Protein AF-A0A495J928-F1 (afdb_monomer)

Nearest PDB structures (foldseek):
  7pib-assembly1_N  TM=4.728E-01  e=6.247E+00  Mycoplasmoides pneumoniae M129
  2ozn-assembly1_B  TM=4.109E-01  e=9.156E+00  Clostridium perfringens
  3a1g-assembly2_C  TM=3.984E-01  e=8.591E+00  Influenza A virus (A/Puerto Rico/8/1934(H1N1))
  1u9e-assembly3_B  TM=2.621E-01  e=8.591E+00  Homo sapiens

Foldseek 3Di:
DALVVLLVCLVPDDDDQWADLDDVDQIDRLNVLLVVLNVVCVVPVPPPPSVVVSVSSVVCVVPPPPDDRDDPD

Solvent-accessible surface area (backbone atoms only — not comparable to full-atom values): 4464 Å² total; per-residue (Å²): 134,55,72,66,57,51,50,56,47,64,75,72,51,89,67,57,66,64,45,44,67,49,93,88,52,90,60,39,53,37,57,63,54,50,48,53,31,46,54,47,32,73,76,36,78,83,42,62,65,35,54,51,51,53,54,43,47,50,50,20,69,81,50,60,65,82,67,78,76,80,79,85,123

pLDDT: mean 79.72, std 11.0, range [44.59, 90.44]

Structure (mmCIF, N/CA/C/O backbone):
data_AF-A0A495J928-F1
#
_entry.id   AF-A0A495J928-F1
#
loop_
_atom_site.group_PDB
_atom_site.id
_atom_site.type_symbol
_atom_site.label_atom_id
_atom_site.label_alt_id
_atom_site.label_comp_id
_atom_site.label_asym_id
_atom_site.label_entity_id
_atom_site.label_seq_id
_atom_site.pdbx_PDB_ins_code
_atom_site.Cartn_x
_atom_site.Cartn_y
_atom_site.Cartn_z
_atom_site.occupancy
_atom_site.B_iso_or_equiv
_atom_site.auth_seq_id
_atom_site.auth_comp_id
_atom_site.auth_asym_id
_atom_site.auth_atom_id
_atom_site.pdbx_PDB_model_num
ATOM 1 N N . MET A 1 1 ? -14.697 -1.517 -1.054 1.00 63.84 1 MET A N 1
ATOM 2 C CA . MET A 1 1 ? -13.579 -1.839 -0.158 1.00 63.84 1 MET A CA 1
ATOM 3 C C . MET A 1 1 ? -13.478 -0.744 0.887 1.00 63.84 1 MET A C 1
ATOM 5 O O . MET A 1 1 ? -13.333 0.425 0.517 1.00 63.84 1 MET A O 1
ATOM 9 N N . THR A 1 2 ? -13.677 -1.096 2.151 1.00 82.44 2 THR A N 1
ATOM 10 C CA . THR A 1 2 ? -13.538 -0.177 3.289 1.00 82.44 2 THR A CA 1
ATOM 11 C C . THR A 1 2 ? -12.061 0.024 3.637 1.00 82.44 2 THR A C 1
ATOM 13 O O . THR A 1 2 ? -11.193 -0.711 3.161 1.00 82.44 2 THR A O 1
ATOM 16 N N . ASP A 1 3 ? -11.758 1.038 4.445 1.00 79.69 3 ASP A N 1
ATOM 17 C CA . ASP A 1 3 ? -10.376 1.335 4.839 1.00 79.69 3 ASP A CA 1
ATOM 18 C C . ASP A 1 3 ? -9.795 0.224 5.726 1.00 79.69 3 ASP A C 1
ATOM 20 O O . ASP A 1 3 ? -8.640 -0.167 5.568 1.00 79.69 3 ASP A O 1
ATOM 24 N N . THR A 1 4 ? -10.629 -0.388 6.568 1.00 81.19 4 THR A N 1
ATOM 25 C CA . THR A 1 4 ? -10.270 -1.560 7.378 1.00 81.19 4 THR A CA 1
ATOM 26 C C . THR A 1 4 ? -9.937 -2.787 6.530 1.00 81.19 4 THR A C 1
ATOM 28 O O . THR A 1 4 ? -8.953 -3.468 6.808 1.00 81.19 4 THR A O 1
ATOM 31 N N . GLU A 1 5 ? -10.688 -3.047 5.458 1.00 83.94 5 GLU A N 1
ATOM 32 C CA . GLU A 1 5 ? -10.382 -4.132 4.514 1.00 83.94 5 GLU A CA 1
ATOM 33 C C . GLU A 1 5 ? -9.062 -3.895 3.766 1.00 83.94 5 GLU A C 1
ATOM 35 O O . GLU A 1 5 ? -8.354 -4.849 3.446 1.00 83.94 5 GLU A O 1
ATOM 40 N N . LEU A 1 6 ? -8.722 -2.634 3.466 1.00 82.81 6 LEU A N 1
ATOM 41 C CA . LEU A 1 6 ? -7.456 -2.271 2.815 1.00 82.81 6 LEU A CA 1
ATOM 42 C C . LEU A 1 6 ? -6.276 -2.534 3.733 1.00 82.81 6 LEU A C 1
ATOM 44 O O . LEU A 1 6 ? -5.323 -3.189 3.317 1.00 82.81 6 LEU A O 1
ATOM 48 N N . ILE A 1 7 ? -6.364 -2.073 4.976 1.00 83.50 7 ILE A N 1
ATOM 49 C CA . ILE A 1 7 ? -5.313 -2.283 5.970 1.00 83.50 7 ILE A CA 1
ATOM 50 C C . ILE A 1 7 ? -5.107 -3.785 6.202 1.00 83.50 7 ILE A C 1
ATOM 52 O O . ILE A 1 7 ? -3.985 -4.266 6.067 1.00 83.50 7 ILE A O 1
ATOM 56 N N . ALA A 1 8 ? -6.184 -4.545 6.426 1.00 86.50 8 ALA A N 1
ATOM 57 C CA . ALA A 1 8 ? -6.099 -5.990 6.634 1.00 86.50 8 ALA A CA 1
ATOM 58 C C . ALA A 1 8 ? -5.525 -6.738 5.417 1.00 86.50 8 ALA A C 1
ATOM 60 O O . ALA A 1 8 ? -4.776 -7.702 5.581 1.00 86.50 8 ALA A O 1
ATOM 61 N N . TYR A 1 9 ? -5.839 -6.296 4.194 1.00 87.06 9 TYR A N 1
ATOM 62 C CA . TYR A 1 9 ? -5.252 -6.861 2.978 1.00 87.06 9 TYR A CA 1
ATOM 63 C C . TYR A 1 9 ? -3.735 -6.666 2.954 1.00 87.06 9 TYR A C 1
ATOM 65 O O . TYR A 1 9 ? -3.002 -7.629 2.764 1.00 87.06 9 TYR A O 1
ATOM 73 N N . PHE A 1 10 ? -3.251 -5.442 3.177 1.00 84.56 10 PHE A N 1
ATOM 74 C CA . PHE A 1 10 ? -1.820 -5.144 3.107 1.00 84.56 10 PHE A CA 1
ATOM 75 C C . PHE A 1 10 ? -1.008 -5.683 4.293 1.00 84.56 10 PHE A C 1
ATOM 77 O O . PHE A 1 10 ? 0.186 -5.912 4.131 1.00 84.56 10 PHE A O 1
ATOM 84 N N . GLU A 1 11 ? -1.629 -5.917 5.452 1.00 82.19 11 GLU A N 1
ATOM 85 C CA . GLU A 1 11 ? -0.970 -6.555 6.602 1.00 82.19 11 GLU A CA 1
ATOM 86 C C . GLU A 1 11 ? -0.744 -8.063 6.396 1.00 82.19 11 GLU A C 1
ATOM 88 O O . GLU A 1 11 ? 0.227 -8.606 6.917 1.00 82.19 11 GLU A O 1
ATOM 93 N N . ASN A 1 12 ? -1.597 -8.734 5.612 1.00 83.25 12 ASN A N 1
ATOM 94 C CA . ASN A 1 12 ? -1.495 -10.177 5.353 1.00 83.25 12 ASN A CA 1
ATOM 95 C C . ASN A 1 12 ? -0.923 -10.520 3.964 1.00 83.25 12 ASN A C 1
ATOM 97 O O . ASN A 1 12 ? -0.517 -11.659 3.729 1.00 83.25 12 ASN A O 1
ATOM 101 N N . ALA A 1 13 ? -0.912 -9.573 3.024 1.00 81.44 13 ALA A N 1
ATOM 102 C CA . ALA A 1 13 ? -0.448 -9.812 1.663 1.00 81.44 13 ALA A CA 1
ATOM 103 C C . ALA A 1 13 ? 1.082 -9.838 1.569 1.00 81.44 13 ALA A C 1
ATOM 105 O O . ALA A 1 13 ? 1.783 -8.970 2.087 1.00 81.44 13 ALA A O 1
ATOM 106 N N . THR A 1 14 ? 1.606 -10.797 0.807 1.00 79.69 14 THR A N 1
ATOM 107 C CA . THR A 1 14 ? 3.015 -10.811 0.406 1.00 79.69 14 THR A CA 1
ATOM 108 C C . THR A 1 14 ? 3.204 -9.824 -0.743 1.00 79.69 14 THR A C 1
ATOM 110 O O . THR A 1 14 ? 2.736 -10.049 -1.859 1.00 79.69 14 THR A O 1
ATOM 113 N N . LEU A 1 15 ? 3.850 -8.693 -0.460 1.00 83.62 15 LEU A N 1
ATOM 114 C CA . LEU A 1 15 ? 4.091 -7.644 -1.448 1.00 83.62 15 LEU A CA 1
ATOM 115 C C . LEU A 1 15 ? 5.435 -7.875 -2.159 1.00 83.62 15 LEU A C 1
ATOM 117 O O . LEU A 1 15 ? 6.427 -8.144 -1.482 1.00 83.62 15 LEU A O 1
ATOM 121 N N . PRO A 1 16 ? 5.507 -7.740 -3.497 1.00 83.38 16 PRO A N 1
ATOM 122 C CA . PRO A 1 16 ? 6.780 -7.727 -4.208 1.00 83.38 16 PRO A CA 1
ATOM 123 C C . PRO A 1 16 ? 7.618 -6.525 -3.762 1.00 83.38 16 PRO A C 1
ATOM 125 O O . PRO A 1 16 ? 7.067 -5.465 -3.460 1.00 83.38 16 PRO A O 1
ATOM 128 N N . GLU A 1 17 ? 8.945 -6.667 -3.763 1.00 82.62 17 GLU A N 1
ATOM 129 C CA . GLU A 1 17 ? 9.851 -5.586 -3.351 1.00 82.62 17 GLU A CA 1
ATOM 130 C C . GLU A 1 17 ? 9.634 -4.322 -4.177 1.00 82.62 17 GLU A C 1
ATOM 132 O O . GLU A 1 17 ? 9.527 -3.233 -3.619 1.00 82.62 17 GLU A O 1
ATOM 137 N N . MET A 1 18 ? 9.496 -4.471 -5.497 1.00 83.25 18 MET A N 1
ATOM 138 C CA . MET A 1 18 ? 9.243 -3.365 -6.408 1.00 83.25 18 MET A CA 1
ATOM 139 C C . MET A 1 18 ? 8.055 -3.651 -7.315 1.00 83.25 18 MET A C 1
ATOM 141 O O . MET A 1 18 ? 7.954 -4.716 -7.923 1.00 83.25 18 MET A O 1
ATOM 145 N N . LEU A 1 19 ? 7.176 -2.660 -7.458 1.00 82.94 19 LEU A N 1
ATOM 146 C CA . LEU A 1 19 ? 6.083 -2.705 -8.422 1.00 82.94 19 LEU A CA 1
ATOM 147 C C 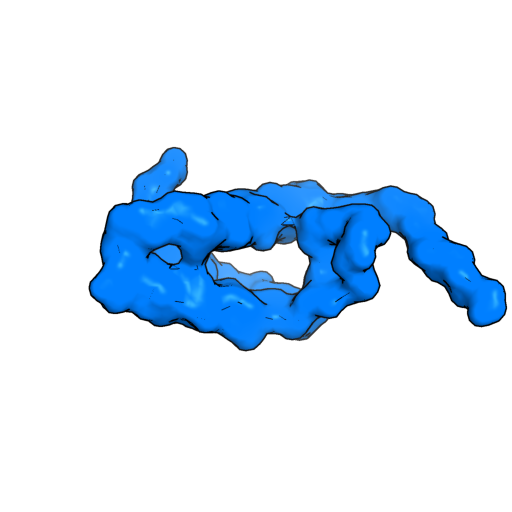. LEU A 1 19 ? 5.926 -1.352 -9.106 1.00 82.94 19 LEU A C 1
ATOM 149 O O . LEU A 1 19 ? 5.982 -0.287 -8.483 1.00 82.94 19 LEU A O 1
ATOM 153 N N . ARG A 1 20 ? 5.694 -1.395 -10.416 1.00 80.12 20 ARG A N 1
ATOM 154 C CA . ARG A 1 20 ? 5.316 -0.214 -11.182 1.00 80.12 20 ARG A CA 1
ATOM 155 C C . ARG A 1 20 ? 3.811 -0.007 -11.067 1.00 80.12 20 ARG A C 1
ATOM 157 O O . ARG A 1 20 ? 3.025 -0.771 -11.619 1.00 80.12 20 ARG A O 1
ATOM 164 N N . VAL A 1 21 ? 3.423 1.037 -10.343 1.00 76.50 21 VAL A N 1
ATOM 165 C CA . VAL A 1 21 ? 2.013 1.367 -10.093 1.00 76.50 21 VAL A CA 1
ATOM 166 C C . VAL A 1 21 ? 1.395 2.142 -11.266 1.00 76.50 21 VAL A C 1
ATOM 168 O O . VAL A 1 21 ? 0.186 2.062 -11.492 1.00 76.50 21 VAL A O 1
ATOM 171 N N . ASP A 1 22 ? 2.201 2.873 -12.047 1.00 72.69 22 ASP A N 1
ATOM 172 C CA . ASP A 1 22 ? 1.741 3.569 -13.250 1.00 72.69 22 ASP A CA 1
ATOM 173 C C . ASP A 1 22 ? 2.848 3.889 -14.266 1.00 72.69 22 ASP A C 1
ATOM 175 O O . ASP A 1 22 ? 4.033 3.657 -14.031 1.00 72.69 22 ASP A O 1
ATOM 179 N N . ARG A 1 23 ? 2.442 4.428 -15.425 1.00 70.12 23 ARG A N 1
ATOM 180 C CA . ARG A 1 23 ? 3.345 4.738 -16.541 1.00 70.12 23 ARG A CA 1
ATOM 181 C C . ARG A 1 23 ? 4.361 5.848 -16.237 1.00 70.12 23 ARG A C 1
ATOM 183 O O . ARG A 1 23 ? 5.439 5.832 -16.819 1.00 70.12 23 ARG A O 1
ATOM 190 N N . ALA A 1 24 ? 4.010 6.822 -15.403 1.00 70.25 24 ALA A N 1
ATOM 191 C CA . ALA A 1 24 ? 4.842 7.978 -15.086 1.00 70.25 24 ALA A CA 1
ATOM 192 C C . ALA A 1 24 ? 5.849 7.669 -13.972 1.00 70.25 24 ALA A C 1
ATOM 194 O O . ALA A 1 24 ? 6.905 8.297 -13.916 1.00 70.25 24 ALA A O 1
ATOM 195 N N . THR A 1 25 ? 5.571 6.682 -13.117 1.00 66.81 25 THR A N 1
ATOM 196 C CA . THR A 1 25 ? 6.537 6.233 -12.112 1.00 66.81 25 THR A CA 1
ATOM 197 C C . THR A 1 25 ? 7.463 5.134 -12.631 1.00 66.81 25 THR A C 1
ATOM 199 O O . THR A 1 25 ? 7.057 4.248 -13.384 1.00 66.81 25 THR A O 1
ATOM 202 N N . LYS A 1 26 ? 8.724 5.170 -12.184 1.00 68.69 26 LYS A N 1
ATOM 203 C CA . LYS A 1 26 ? 9.763 4.203 -12.548 1.00 68.69 26 LYS A CA 1
ATOM 204 C C . LYS A 1 26 ? 9.629 2.854 -11.828 1.00 68.69 26 LYS A C 1
ATOM 206 O O . LYS A 1 26 ? 9.785 1.847 -12.497 1.00 68.69 26 LYS A O 1
ATOM 211 N N . GLN A 1 27 ? 9.282 2.829 -10.541 1.00 74.81 27 GLN A N 1
ATOM 212 C CA . GLN A 1 27 ? 8.921 1.665 -9.703 1.00 74.81 27 GLN A CA 1
ATOM 213 C C . GLN A 1 27 ? 8.892 2.169 -8.251 1.00 74.81 27 GLN A C 1
ATOM 215 O O . GLN A 1 27 ? 9.615 3.112 -7.930 1.00 74.81 27 GLN A O 1
ATOM 220 N N . TYR A 1 28 ? 8.068 1.582 -7.385 1.00 79.06 28 TYR A N 1
ATOM 221 C CA . TYR A 1 28 ? 8.077 1.893 -5.952 1.00 79.06 28 TYR A CA 1
ATOM 222 C C . TYR A 1 28 ? 8.465 0.668 -5.139 1.00 79.06 28 TYR A C 1
ATOM 224 O O . TYR A 1 28 ? 8.024 -0.433 -5.468 1.00 79.06 28 TYR A O 1
ATOM 232 N N . GLU A 1 29 ? 9.210 0.892 -4.051 1.00 83.62 29 GLU A N 1
ATOM 233 C CA . GLU A 1 29 ? 9.363 -0.078 -2.965 1.00 83.62 29 GLU A CA 1
ATOM 234 C C . GLU A 1 29 ? 7.991 -0.321 -2.330 1.00 83.62 29 GLU A C 1
ATOM 236 O O . GLU A 1 29 ? 7.535 0.452 -1.481 1.00 83.62 29 GLU A O 1
ATOM 241 N N . LEU A 1 30 ? 7.292 -1.359 -2.785 1.00 83.31 30 LEU A N 1
ATOM 242 C CA . LEU A 1 30 ? 5.881 -1.552 -2.465 1.00 83.31 30 LEU A CA 1
ATOM 243 C C . LEU A 1 30 ? 5.621 -1.737 -0.965 1.00 83.31 30 LEU A C 1
ATOM 245 O O . LEU A 1 30 ? 4.690 -1.103 -0.465 1.00 83.31 30 LEU A O 1
ATOM 249 N N . PRO A 1 31 ? 6.435 -2.515 -0.220 1.00 85.12 31 PRO A N 1
ATOM 250 C CA . PRO A 1 31 ? 6.238 -2.692 1.215 1.00 85.12 31 PRO A CA 1
ATOM 251 C C . PRO A 1 31 ? 6.383 -1.375 1.977 1.00 85.12 31 PRO A C 1
ATOM 253 O O . PRO A 1 31 ? 5.562 -1.045 2.832 1.00 85.12 31 PRO A O 1
ATOM 256 N N . ARG A 1 32 ? 7.399 -0.578 1.627 1.00 86.12 32 ARG A N 1
ATOM 257 C CA . ARG A 1 32 ? 7.658 0.717 2.260 1.00 86.12 32 ARG A CA 1
ATOM 258 C C . ARG A 1 32 ? 6.554 1.720 1.946 1.00 86.12 32 ARG A C 1
ATOM 260 O O . ARG A 1 32 ? 6.071 2.408 2.842 1.00 86.12 32 ARG A O 1
ATOM 267 N N . TYR A 1 33 ? 6.149 1.785 0.681 1.00 87.00 33 TYR A N 1
ATOM 268 C CA . TYR A 1 33 ? 5.152 2.736 0.211 1.00 87.00 33 TYR A CA 1
ATOM 269 C C . TYR A 1 33 ? 3.751 2.400 0.742 1.00 87.00 33 TYR A C 1
ATOM 271 O O . TYR A 1 33 ? 3.049 3.286 1.223 1.00 87.00 33 TYR A O 1
ATOM 279 N N . ALA A 1 34 ? 3.363 1.119 0.741 1.00 87.56 34 ALA A N 1
ATOM 280 C CA . ALA A 1 34 ? 2.110 0.667 1.343 1.00 87.56 34 ALA A CA 1
ATOM 281 C C . ALA A 1 34 ? 2.081 0.963 2.849 1.00 87.56 34 ALA A C 1
ATOM 283 O O . ALA A 1 34 ? 1.100 1.523 3.334 1.00 87.56 34 ALA A O 1
ATOM 284 N N . LYS A 1 35 ? 3.173 0.677 3.572 1.00 89.44 35 LYS A N 1
ATOM 285 C CA . LYS A 1 35 ? 3.275 0.963 5.008 1.00 89.44 35 LYS A CA 1
ATOM 286 C C . LYS A 1 35 ? 3.085 2.447 5.319 1.00 89.44 35 LYS A C 1
ATOM 288 O O . LYS A 1 35 ? 2.284 2.779 6.183 1.00 89.44 35 LYS A O 1
ATOM 293 N N . GLN A 1 36 ? 3.744 3.335 4.573 1.00 90.25 36 GLN A N 1
ATOM 294 C CA . GLN A 1 36 ? 3.612 4.781 4.768 1.00 90.25 36 GLN A CA 1
ATOM 295 C C . GLN A 1 36 ? 2.155 5.257 4.640 1.00 90.25 36 GLN A C 1
ATOM 297 O O . GLN A 1 36 ? 1.689 6.043 5.461 1.00 90.25 36 GLN A O 1
ATOM 302 N N . HIS A 1 37 ? 1.424 4.771 3.634 1.00 89.06 37 HIS A N 1
ATOM 303 C CA . HIS A 1 37 ? 0.024 5.157 3.429 1.00 89.06 37 HIS A CA 1
ATOM 304 C C .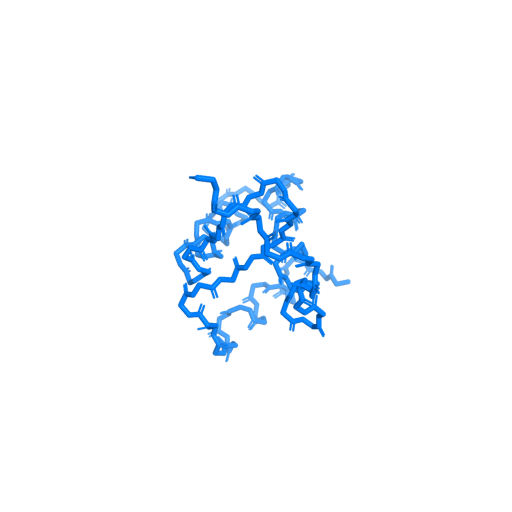 HIS A 1 37 ? -0.932 4.509 4.430 1.00 89.06 37 HIS A C 1
ATOM 306 O O . HIS A 1 37 ? -1.928 5.124 4.797 1.00 89.06 37 HIS A O 1
ATOM 312 N N . ILE A 1 38 ? -0.628 3.302 4.910 1.00 88.94 38 ILE A N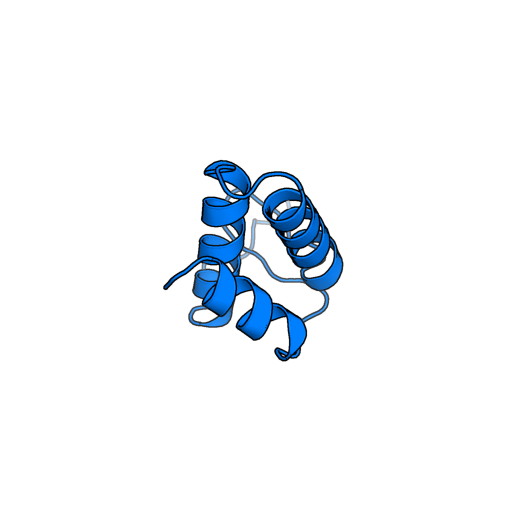 1
ATOM 313 C CA . ILE A 1 38 ? -1.375 2.667 6.006 1.00 88.94 38 ILE A CA 1
ATOM 314 C C . ILE A 1 38 ? -1.194 3.459 7.298 1.00 88.94 38 ILE A C 1
ATOM 316 O O . ILE A 1 38 ? -2.180 3.736 7.974 1.00 88.94 38 ILE A O 1
ATOM 320 N N . ASP A 1 39 ? 0.036 3.853 7.627 1.00 90.44 39 ASP A N 1
ATOM 321 C CA . ASP A 1 39 ? 0.323 4.650 8.820 1.00 90.44 39 ASP A CA 1
ATOM 322 C C . ASP A 1 39 ? -0.380 6.017 8.748 1.00 90.44 39 ASP A C 1
ATOM 324 O O . ASP A 1 39 ? -0.969 6.456 9.737 1.00 90.44 39 ASP A O 1
ATOM 328 N N . LEU A 1 40 ? -0.418 6.642 7.564 1.00 89.38 40 LEU A N 1
ATOM 329 C CA . LEU A 1 40 ? -1.186 7.870 7.325 1.00 89.38 40 LEU A CA 1
ATOM 330 C C . LEU A 1 40 ? -2.693 7.668 7.513 1.00 89.38 40 LEU A C 1
ATOM 332 O O . LEU A 1 40 ? -3.323 8.481 8.178 1.00 89.38 40 LEU A O 1
ATOM 336 N N . LEU A 1 41 ? -3.269 6.577 7.002 1.00 86.19 41 LEU A N 1
ATOM 337 C CA . LEU A 1 41 ? -4.687 6.248 7.204 1.00 86.19 41 LEU A CA 1
ATOM 338 C C . LEU A 1 41 ? -5.021 5.908 8.663 1.00 86.19 41 LEU A C 1
ATOM 340 O O . LEU A 1 41 ? -6.113 6.222 9.129 1.00 86.19 41 LEU A O 1
ATOM 344 N N . LYS A 1 42 ? -4.090 5.289 9.401 1.00 86.25 42 LYS A N 1
ATOM 345 C CA . LYS A 1 42 ? -4.242 5.021 10.841 1.00 86.25 42 LYS A CA 1
ATOM 346 C C . LYS A 1 42 ? -4.235 6.315 11.658 1.00 86.25 42 LYS A C 1
ATOM 348 O O . LYS A 1 42 ? -4.973 6.413 12.634 1.00 86.25 42 LYS A O 1
ATOM 353 N N . GLN A 1 43 ? -3.415 7.293 11.272 1.00 89.50 43 GLN A N 1
ATOM 354 C CA . GLN A 1 43 ? -3.347 8.605 11.929 1.00 89.50 43 GLN A CA 1
ATOM 355 C C . GLN A 1 43 ? -4.488 9.537 11.506 1.00 89.50 43 GLN A C 1
ATOM 357 O O . GLN A 1 43 ? -4.988 10.306 12.323 1.00 89.50 43 GLN A O 1
ATOM 362 N N . ASN A 1 44 ? -4.896 9.471 10.240 1.00 89.00 44 ASN A N 1
ATOM 363 C CA . ASN A 1 44 ? -5.944 10.293 9.655 1.00 89.00 44 ASN A CA 1
ATOM 364 C C . ASN A 1 44 ? -6.874 9.436 8.771 1.00 89.00 44 ASN A C 1
ATOM 366 O O . ASN A 1 44 ? -6.634 9.293 7.568 1.00 89.00 44 ASN A O 1
ATOM 370 N N . PRO A 1 45 ? -7.956 8.882 9.347 1.00 84.31 45 PRO A N 1
ATOM 371 C CA . PRO A 1 45 ? -8.885 8.006 8.630 1.00 84.31 45 PRO A CA 1
ATOM 372 C C . PRO A 1 45 ? -9.589 8.668 7.436 1.00 84.31 45 PRO A C 1
ATOM 374 O O . PRO A 1 45 ? -10.011 7.974 6.515 1.00 84.31 45 PRO A O 1
ATOM 377 N N . ASP A 1 46 ? -9.689 10.001 7.425 1.00 86.38 46 ASP A N 1
ATOM 378 C CA . ASP A 1 46 ? -10.310 10.776 6.343 1.00 86.38 46 ASP A CA 1
ATOM 379 C C . ASP A 1 46 ? -9.319 11.183 5.233 1.00 86.38 46 ASP A C 1
ATOM 381 O O . ASP A 1 46 ? -9.676 11.925 4.308 1.00 86.38 46 ASP A O 1
ATOM 385 N N . ASP A 1 47 ? -8.072 10.695 5.271 1.00 86.25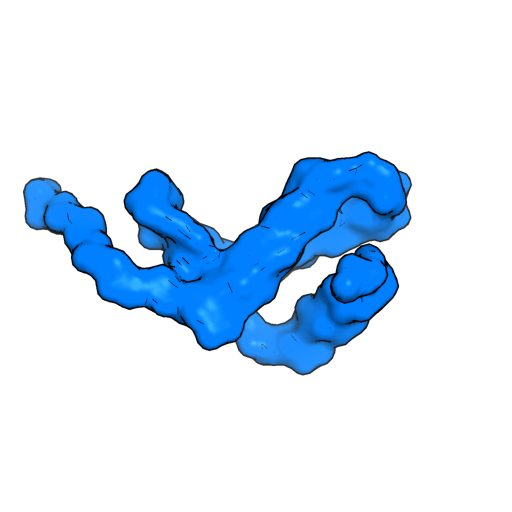 47 ASP A N 1
ATOM 386 C CA . ASP A 1 47 ? -7.083 10.974 4.231 1.00 86.25 47 ASP A CA 1
ATOM 387 C C . ASP A 1 47 ? -7.422 10.247 2.915 1.00 86.25 47 ASP A C 1
ATOM 389 O O . ASP A 1 47 ? -7.061 9.094 2.644 1.00 86.25 47 ASP A O 1
ATOM 393 N N . LYS A 1 48 ? -8.116 10.981 2.040 1.00 87.62 48 LYS A N 1
ATOM 394 C CA . LYS A 1 48 ? -8.509 10.526 0.701 1.00 87.62 48 LYS A CA 1
ATOM 395 C C . LYS A 1 48 ? -7.310 10.187 -0.186 1.00 87.62 48 LYS A C 1
ATOM 397 O O . LYS A 1 48 ? -7.445 9.333 -1.065 1.00 87.62 48 LYS A O 1
ATOM 402 N N . ASN A 1 49 ? -6.158 10.828 0.019 1.00 87.69 49 ASN A N 1
ATOM 403 C CA . ASN A 1 49 ? -4.967 10.580 -0.789 1.00 87.69 49 ASN A CA 1
ATOM 404 C C . ASN A 1 49 ? -4.332 9.244 -0.413 1.00 87.69 49 ASN A C 1
ATOM 406 O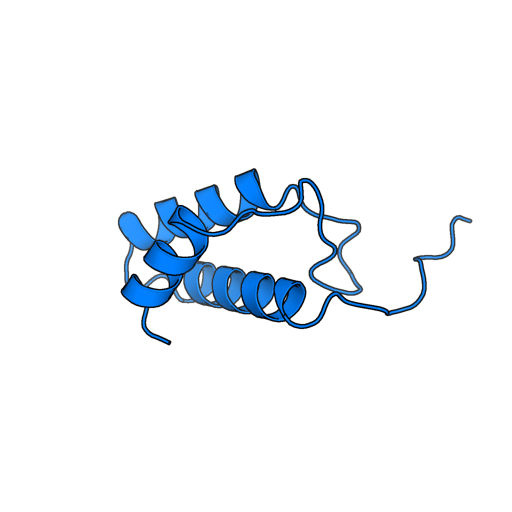 O . ASN A 1 49 ? -4.031 8.446 -1.304 1.00 87.69 49 ASN A O 1
ATOM 410 N N . A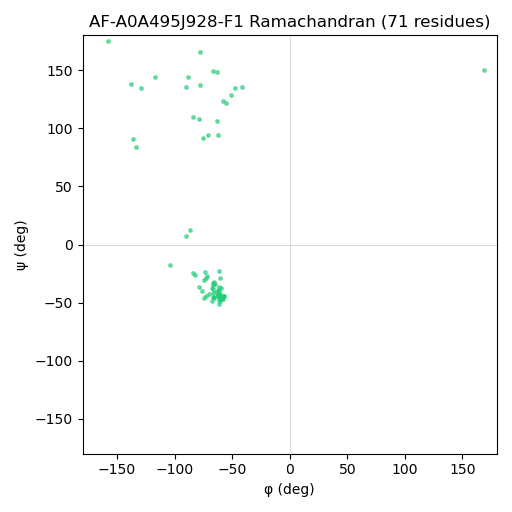LA A 1 50 ? -4.182 8.972 0.884 1.00 87.25 50 ALA A N 1
ATOM 411 C CA . ALA A 1 50 ? -3.663 7.697 1.370 1.00 87.25 50 ALA A CA 1
ATOM 412 C C . ALA A 1 50 ? -4.540 6.528 0.888 1.00 87.25 50 ALA A C 1
ATOM 414 O O . ALA A 1 50 ? -4.041 5.555 0.312 1.00 87.25 50 ALA A O 1
ATOM 415 N N . ARG A 1 51 ? -5.868 6.674 0.991 1.00 88.12 51 ARG A N 1
ATOM 416 C CA . ARG A 1 51 ? -6.827 5.687 0.471 1.00 88.12 51 ARG A CA 1
ATOM 417 C C . ARG A 1 51 ? -6.701 5.478 -1.035 1.00 88.12 51 ARG A C 1
ATOM 419 O O . ARG A 1 51 ? -6.683 4.338 -1.506 1.00 88.12 51 ARG A O 1
ATOM 426 N N . PHE A 1 52 ? -6.608 6.565 -1.799 1.00 89.00 52 PHE A N 1
ATOM 427 C CA . PHE A 1 52 ? -6.441 6.502 -3.248 1.00 89.00 52 PHE A CA 1
ATOM 428 C C . PHE A 1 52 ? -5.172 5.734 -3.640 1.00 89.00 52 PHE A C 1
ATOM 430 O O . PHE A 1 52 ? -5.223 4.871 -4.520 1.00 89.00 52 PHE A O 1
ATOM 437 N N . TRP A 1 53 ? -4.049 5.992 -2.966 1.00 87.31 53 TRP A N 1
ATOM 438 C CA . TRP A 1 53 ? -2.789 5.305 -3.241 1.00 87.31 53 TRP A CA 1
ATOM 439 C C . TRP A 1 53 ? -2.842 3.818 -2.906 1.00 87.31 53 TRP A C 1
ATOM 441 O O . TRP A 1 53 ? -2.449 3.010 -3.747 1.00 87.31 53 TRP A O 1
ATOM 451 N N . LEU A 1 54 ? -3.390 3.433 -1.751 1.00 88.12 54 LEU A N 1
ATOM 452 C CA . LEU A 1 54 ? -3.550 2.019 -1.392 1.00 88.12 54 LEU A CA 1
ATOM 453 C C . LEU A 1 54 ? -4.433 1.264 -2.393 1.00 88.12 54 LEU A C 1
ATOM 455 O O . LEU A 1 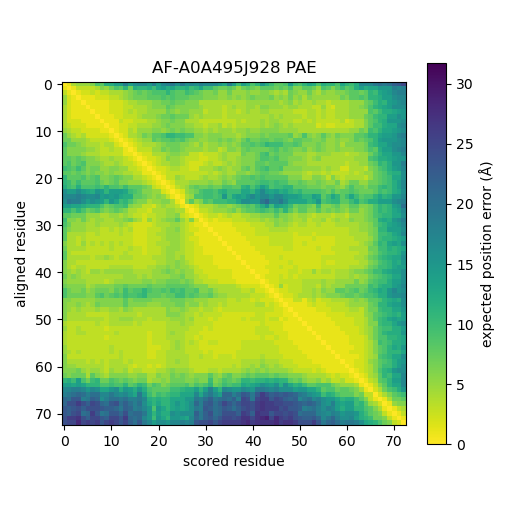54 ? -4.080 0.169 -2.835 1.00 88.12 54 LEU A O 1
ATOM 459 N N . LEU A 1 55 ? -5.543 1.867 -2.828 1.00 88.31 55 LEU A N 1
ATOM 460 C CA . LEU A 1 55 ? -6.390 1.298 -3.880 1.00 88.31 55 LEU A CA 1
ATOM 461 C C . LEU A 1 55 ? -5.639 1.140 -5.205 1.00 88.31 55 LEU A C 1
ATOM 463 O O . LEU A 1 55 ? -5.798 0.132 -5.897 1.00 88.31 55 LEU A O 1
ATOM 467 N N . ARG A 1 56 ? -4.807 2.120 -5.563 1.00 85.62 56 ARG A N 1
ATOM 468 C CA . ARG A 1 56 ? -4.008 2.082 -6.789 1.00 85.62 56 ARG A CA 1
ATOM 469 C C . ARG A 1 56 ? -2.947 0.984 -6.743 1.00 85.62 56 ARG A C 1
ATOM 471 O O . ARG A 1 56 ? -2.784 0.277 -7.732 1.00 85.62 56 ARG A O 1
ATOM 478 N N . ILE A 1 57 ? -2.280 0.808 -5.602 1.00 85.75 57 ILE A N 1
ATOM 479 C CA . ILE A 1 57 ? -1.322 -0.280 -5.369 1.00 85.75 57 ILE A CA 1
ATOM 480 C C . ILE A 1 57 ? -2.024 -1.630 -5.481 1.00 85.75 57 ILE A C 1
ATOM 482 O O . ILE A 1 57 ? -1.551 -2.496 -6.207 1.00 85.75 57 ILE A O 1
ATOM 486 N N . LYS A 1 58 ? -3.177 -1.801 -4.823 1.00 86.69 58 LYS A N 1
ATOM 487 C CA . LYS A 1 58 ? -3.953 -3.042 -4.911 1.00 86.69 58 LYS A CA 1
ATOM 488 C C . LYS A 1 58 ? -4.331 -3.358 -6.357 1.00 86.69 58 LYS A C 1
ATOM 490 O O . LYS A 1 58 ? -4.091 -4.459 -6.832 1.00 86.69 58 LYS A O 1
ATOM 4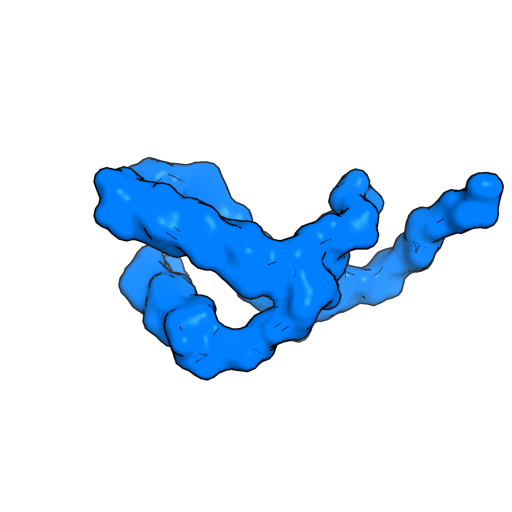95 N N . LYS A 1 59 ? -4.833 -2.363 -7.090 1.00 85.69 59 LYS A N 1
ATOM 496 C CA . LYS A 1 59 ? -5.156 -2.517 -8.511 1.00 85.69 59 LYS A CA 1
ATOM 497 C C . LYS A 1 59 ? -3.930 -2.900 -9.346 1.00 85.69 59 LYS A C 1
ATOM 499 O O . LYS A 1 59 ? -4.070 -3.686 -10.276 1.00 85.69 59 LYS A O 1
ATOM 504 N N . ALA A 1 60 ? -2.757 -2.357 -9.026 1.00 81.69 60 ALA A N 1
ATOM 505 C CA . ALA A 1 60 ? -1.505 -2.721 -9.678 1.00 81.69 60 ALA A CA 1
ATOM 506 C C . ALA A 1 60 ? -1.017 -4.127 -9.285 1.00 81.69 60 ALA A C 1
ATOM 508 O O . ALA A 1 60 ? -0.339 -4.758 -10.078 1.00 81.69 60 ALA A O 1
ATOM 509 N N . LEU A 1 61 ? -1.351 -4.644 -8.102 1.00 83.06 61 LEU A N 1
ATOM 510 C CA . LEU A 1 61 ? -1.066 -6.034 -7.726 1.00 83.06 61 LEU A CA 1
ATOM 511 C C . LEU A 1 61 ? -1.981 -7.013 -8.463 1.00 83.06 61 LEU A C 1
ATOM 513 O O . LEU A 1 61 ? -1.503 -8.005 -9.004 1.00 83.06 61 LEU A O 1
ATOM 517 N N . ASP A 1 62 ? -3.278 -6.700 -8.529 1.00 83.25 62 ASP A N 1
ATOM 518 C CA . ASP A 1 62 ? -4.276 -7.515 -9.232 1.00 83.25 62 ASP A CA 1
ATOM 519 C C . ASP A 1 62 ? -4.031 -7.516 -10.748 1.00 83.25 62 ASP A C 1
ATOM 521 O O . ASP A 1 62 ? -4.234 -8.514 -11.440 1.00 83.25 62 ASP A O 1
ATOM 525 N N . LYS A 1 63 ? -3.621 -6.362 -11.283 1.00 80.50 63 LYS A N 1
ATOM 526 C CA . LYS A 1 63 ? -3.268 -6.163 -12.689 1.00 80.50 63 LYS A CA 1
ATOM 527 C C . LYS A 1 63 ? -1.949 -5.400 -12.768 1.00 80.50 63 LYS A C 1
ATOM 529 O O . LYS A 1 63 ? -1.973 -4.174 -12.938 1.00 80.50 63 LYS A O 1
ATOM 534 N N . PRO A 1 64 ? -0.813 -6.116 -12.670 1.00 72.50 64 PRO A N 1
ATOM 535 C CA . PRO A 1 64 ? 0.506 -5.537 -12.870 1.00 72.50 64 PRO A CA 1
ATOM 536 C C . PRO A 1 64 ? 0.520 -4.773 -14.177 1.00 72.50 64 PRO A C 1
ATOM 538 O O . PRO A 1 64 ? 0.072 -5.274 -15.210 1.00 72.50 64 PRO A O 1
ATOM 541 N N . PHE A 1 65 ? 0.974 -3.524 -14.123 1.00 66.88 65 PHE A N 1
ATOM 542 C CA . PHE A 1 65 ? 1.010 -2.690 -15.309 1.00 66.88 65 PHE A CA 1
ATOM 543 C C . PHE A 1 65 ? 1.962 -3.327 -16.330 1.00 66.88 65 PHE A C 1
ATOM 545 O O . PHE A 1 65 ? 3.177 -3.273 -16.171 1.00 66.88 65 PHE A O 1
ATOM 552 N N . SER A 1 66 ? 1.397 -3.922 -17.381 1.00 60.50 66 SER A N 1
ATOM 553 C CA . SER A 1 66 ? 2.121 -4.570 -18.480 1.00 60.50 66 SER A CA 1
ATOM 554 C C . SER A 1 66 ? 2.516 -3.592 -19.592 1.00 60.50 66 SER A C 1
ATOM 556 O O . SER A 1 66 ? 2.829 -4.009 -20.705 1.00 60.50 66 SER A O 1
ATOM 558 N N . GLY A 1 67 ? 2.408 -2.280 -19.347 1.00 58.44 67 GLY A N 1
ATOM 559 C CA . GLY A 1 67 ? 2.750 -1.277 -20.351 1.00 58.44 67 GLY A CA 1
ATOM 560 C C . GLY A 1 67 ? 4.245 -1.289 -20.667 1.00 58.44 67 GLY A C 1
ATOM 561 O O . GLY A 1 67 ? 5.052 -1.594 -19.790 1.00 58.44 67 GLY A O 1
ATOM 562 N N . GLN A 1 68 ? 4.583 -0.942 -21.916 1.00 50.84 68 GLN A N 1
ATOM 563 C CA . GLN A 1 68 ? 5.951 -0.932 -22.447 1.00 50.84 68 GLN A CA 1
ATOM 564 C C . GLN A 1 68 ? 6.960 -0.359 -21.438 1.00 50.84 68 GLN A C 1
ATOM 566 O O . GLN A 1 68 ? 6.710 0.659 -20.770 1.00 50.84 68 GLN A O 1
ATOM 571 N N . GLU A 1 69 ? 8.100 -1.046 -21.316 1.00 52.16 69 GLU A N 1
ATOM 572 C CA . GLU A 1 69 ? 9.263 -0.550 -20.586 1.00 52.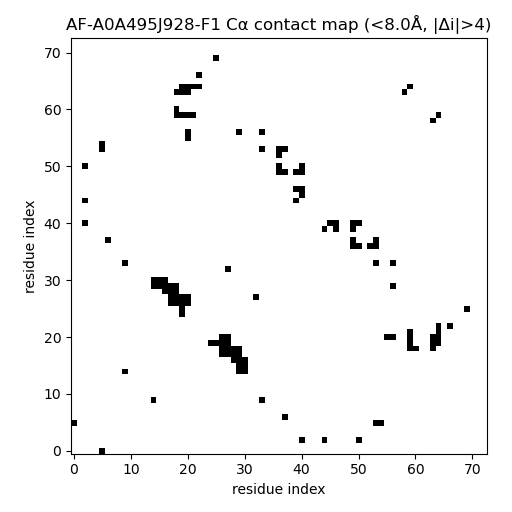16 69 GLU A CA 1
ATOM 573 C C . GLU A 1 69 ? 9.539 0.896 -21.011 1.00 52.16 69 GLU A C 1
ATOM 575 O O . GLU A 1 69 ? 9.463 1.233 -22.193 1.00 52.16 69 GLU A O 1
ATOM 580 N N . VAL A 1 70 ? 9.804 1.778 -20.040 1.00 52.72 70 VAL A N 1
ATOM 581 C CA . VAL A 1 70 ? 10.266 3.132 -20.371 1.00 52.72 70 VAL A CA 1
ATOM 582 C C . VAL A 1 70 ? 11.548 2.953 -21.187 1.00 52.72 70 VAL A C 1
ATOM 584 O O . VAL A 1 70 ? 12.452 2.285 -20.676 1.00 52.72 70 VAL A O 1
ATOM 587 N N . PRO A 1 71 ? 11.641 3.495 -22.416 1.00 44.59 71 PRO A N 1
ATOM 588 C CA . PRO A 1 71 ? 12.823 3.306 -23.239 1.00 44.59 71 PRO A CA 1
ATOM 589 C C . PRO A 1 71 ? 14.042 3.782 -22.451 1.00 44.59 71 PRO A C 1
ATOM 591 O O . PRO A 1 71 ? 14.080 4.926 -21.986 1.00 44.59 71 PRO A O 1
ATOM 594 N N . ARG A 1 72 ? 15.008 2.884 -22.248 1.00 50.44 72 ARG A N 1
ATOM 595 C CA . ARG A 1 72 ? 16.333 3.263 -21.765 1.00 50.44 72 ARG A CA 1
ATOM 596 C C . ARG A 1 72 ? 17.040 3.896 -22.961 1.00 50.44 72 ARG A C 1
ATOM 598 O O . ARG A 1 72 ? 17.560 3.173 -23.804 1.00 50.44 72 ARG A O 1
ATOM 605 N N . PHE A 1 73 ? 16.920 5.215 -23.086 1.00 59.38 73 PHE A N 1
ATOM 606 C CA . PHE A 1 73 ? 17.825 6.003 -23.918 1.00 59.38 73 PHE A CA 1
ATOM 607 C C . PHE A 1 73 ? 19.168 6.139 -23.203 1.00 59.38 73 PHE A C 1
ATOM 609 O O . PHE A 1 73 ? 19.142 6.279 -21.955 1.00 59.38 73 PHE A O 1
#

Organism: NCBI:txid423350

Mean predicted aligned error: 6.79 Å

Sequence (73 aa):
MTDTELIAYFENATLPEMLRVDRATKQYELPRYAKQHIDLLKQNPDDKNARFWLLRIKKALDKPFSGQEVPRF

Radius of gyration: 12.81 Å; Cα contacts (8 Å, |Δi|>4): 65; chains: 1; bounding box: 31×22×36 Å

InterPro domains:
  IPR054238 Domain of unknown function DUF6965 [PF22292] (1-62)

Secondary structure (DSSP, 8-state):
--HHHHHHHHHHS---SEE--SSS---EEHHHHHHHHHHHHHH-TT-HHHHHHHHHHHHHHHS-----PPP--